Protein AF-A0A936EH38-F1 (afdb_monomer_lite)

pLDDT: mean 86.25, std 12.25, range [45.5, 97.06]

Foldseek 3Di:
DDDDDDPDDDVVVVVCVCVVCVPPDDDDPVNVVCVVLVVVVVVLVVCCVVVVDPDQVVQFVCCVPPVVPPVVCVGSVSVVVVVD

Structure (mmCIF, N/CA/C/O backbone):
data_AF-A0A936EH38-F1
#
_entry.id   AF-A0A936EH38-F1
#
loop_
_atom_site.group_PDB
_atom_site.id
_atom_site.type_symbol
_atom_site.label_atom_id
_atom_site.label_alt_id
_atom_site.label_comp_id
_atom_site.label_asym_id
_atom_site.label_entity_id
_atom_site.label_seq_id
_atom_site.pdbx_PDB_ins_code
_atom_site.Cartn_x
_atom_site.Cartn_y
_atom_site.Cartn_z
_atom_site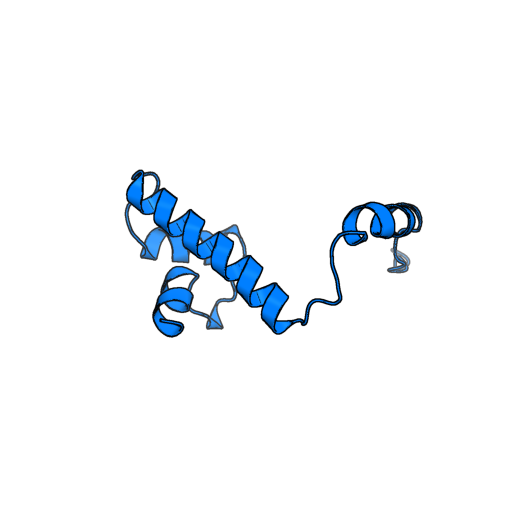.occupancy
_atom_site.B_iso_or_equiv
_atom_site.auth_seq_id
_atom_site.auth_comp_id
_atom_site.auth_asym_id
_atom_site.auth_atom_id
_atom_site.pdbx_PDB_model_num
ATOM 1 N N . MET A 1 1 ? 10.338 -36.144 -16.738 1.00 45.50 1 MET A N 1
ATOM 2 C CA . MET A 1 1 ? 11.221 -35.025 -16.356 1.00 45.50 1 MET A CA 1
ATOM 3 C C . MET A 1 1 ? 10.644 -33.782 -17.003 1.00 45.50 1 MET A C 1
ATOM 5 O O . MET A 1 1 ? 10.448 -33.812 -18.209 1.00 45.50 1 MET A O 1
ATOM 9 N N . TYR A 1 2 ? 10.244 -32.777 -16.223 1.00 46.88 2 TYR A N 1
ATOM 10 C CA . TYR A 1 2 ? 9.747 -31.520 -16.786 1.00 46.88 2 TYR A CA 1
ATOM 11 C C . TYR A 1 2 ? 10.946 -30.710 -17.273 1.00 46.88 2 TYR A C 1
ATOM 13 O O . TYR A 1 2 ? 11.777 -30.305 -16.464 1.00 46.88 2 TYR A O 1
ATOM 21 N N . ASP A 1 3 ? 11.043 -30.547 -18.588 1.00 62.00 3 ASP A N 1
ATOM 22 C CA . ASP A 1 3 ? 12.059 -29.725 -19.234 1.00 62.00 3 ASP A CA 1
ATOM 23 C C . ASP A 1 3 ? 11.738 -28.246 -18.969 1.00 62.00 3 ASP A C 1
ATOM 25 O O . ASP A 1 3 ? 10.586 -27.814 -19.098 1.00 62.00 3 ASP A O 1
ATOM 29 N N . GLY A 1 4 ? 12.727 -27.501 -18.478 1.00 60.34 4 GLY A N 1
ATOM 30 C CA . GLY A 1 4 ? 12.549 -26.156 -17.938 1.00 60.34 4 GLY A CA 1
ATOM 31 C C . GLY A 1 4 ? 11.984 -25.199 -18.985 1.00 60.34 4 GLY A C 1
ATOM 32 O O . GLY A 1 4 ? 12.587 -24.988 -20.036 1.00 60.34 4 GLY A O 1
ATOM 33 N N . ARG A 1 5 ? 10.825 -24.592 -18.700 1.00 67.38 5 ARG A N 1
ATOM 34 C CA . ARG A 1 5 ? 10.270 -23.522 -19.541 1.00 67.38 5 ARG A CA 1
ATOM 35 C C . ARG A 1 5 ? 11.286 -22.385 -19.632 1.00 67.38 5 ARG A C 1
ATOM 37 O O . ARG A 1 5 ? 11.674 -21.832 -18.609 1.00 67.38 5 ARG A O 1
ATOM 44 N N . GLN A 1 6 ? 11.672 -22.012 -20.850 1.00 64.75 6 GLN A N 1
ATOM 45 C CA . GLN A 1 6 ? 12.407 -20.772 -21.067 1.00 64.75 6 GLN A CA 1
ATOM 46 C C . GLN A 1 6 ? 11.509 -19.585 -20.692 1.00 64.75 6 GLN A C 1
ATOM 48 O O . GLN A 1 6 ? 10.430 -19.410 -21.259 1.00 64.75 6 GLN A O 1
ATOM 53 N N . GLU A 1 7 ? 11.951 -18.776 -19.729 1.00 70.19 7 GLU A N 1
ATOM 54 C CA . GLU A 1 7 ? 11.289 -17.536 -19.308 1.00 70.19 7 GLU A CA 1
ATOM 55 C C . GLU A 1 7 ? 11.545 -16.413 -20.329 1.00 70.19 7 GLU A C 1
ATOM 57 O O . GLU A 1 7 ? 12.207 -15.416 -20.054 1.00 70.19 7 GLU A O 1
ATOM 62 N N . THR A 1 8 ? 11.060 -16.581 -21.559 1.00 78.25 8 THR A N 1
ATOM 63 C CA . THR A 1 8 ? 11.093 -15.516 -22.570 1.00 78.25 8 THR A CA 1
ATOM 64 C C . THR A 1 8 ? 9.841 -14.650 -22.472 1.00 78.25 8 THR A C 1
ATOM 66 O O . THR A 1 8 ? 8.734 -15.170 -22.314 1.00 78.25 8 THR A O 1
ATOM 69 N N . LEU A 1 9 ? 9.992 -13.331 -22.620 1.00 81.25 9 LEU A N 1
ATOM 70 C CA . LEU A 1 9 ? 8.861 -12.403 -22.699 1.00 81.25 9 LEU A CA 1
ATOM 71 C C . LEU A 1 9 ? 7.926 -12.788 -23.851 1.00 81.25 9 LEU A C 1
ATOM 73 O O . LEU A 1 9 ? 8.373 -13.049 -24.967 1.00 81.25 9 LEU A O 1
ATOM 77 N N . ASN A 1 10 ? 6.618 -12.779 -23.592 1.00 87.12 10 ASN A N 1
ATOM 78 C CA . ASN A 1 10 ? 5.634 -13.057 -24.629 1.00 87.12 10 ASN A CA 1
ATOM 79 C C . ASN A 1 10 ? 5.640 -11.911 -25.667 1.00 87.12 10 ASN A C 1
ATOM 81 O O . ASN A 1 10 ? 5.314 -10.775 -25.306 1.00 87.12 10 ASN A O 1
ATOM 85 N N . PRO A 1 11 ? 5.951 -12.179 -26.949 1.00 86.75 11 PRO A N 1
ATOM 86 C CA . PRO A 1 11 ? 6.039 -11.140 -27.974 1.00 86.75 11 PRO A CA 1
ATOM 87 C C . PRO A 1 11 ? 4.711 -10.400 -28.193 1.00 86.75 11 PRO A C 1
ATOM 89 O O . PRO A 1 11 ? 4.721 -9.209 -28.498 1.00 86.75 11 PRO A O 1
ATOM 92 N N . ALA A 1 12 ? 3.568 -11.057 -27.965 1.00 87.12 12 ALA A N 1
ATOM 93 C CA . ALA A 1 12 ? 2.260 -10.409 -28.035 1.00 87.12 12 ALA A CA 1
ATOM 94 C C . ALA A 1 12 ? 2.077 -9.352 -26.932 1.00 87.12 12 ALA A C 1
ATOM 96 O O . ALA A 1 12 ? 1.461 -8.320 -27.174 1.00 87.12 12 ALA A O 1
ATOM 97 N N . VAL A 1 13 ? 2.648 -9.566 -25.740 1.00 84.19 13 VAL A N 1
ATOM 98 C CA . VAL A 1 13 ? 2.623 -8.573 -24.649 1.00 84.19 13 VAL A CA 1
ATOM 99 C C . VAL A 1 13 ? 3.537 -7.398 -24.983 1.00 84.19 13 VAL A C 1
ATOM 101 O O . VAL A 1 13 ? 3.146 -6.249 -24.797 1.00 84.19 13 VAL A O 1
ATOM 104 N N . VAL A 1 14 ? 4.724 -7.668 -25.536 1.00 85.56 14 VAL A N 1
ATOM 105 C CA . VAL A 1 14 ? 5.676 -6.625 -25.957 1.00 85.56 14 VAL A CA 1
ATOM 106 C C . VAL A 1 14 ? 5.051 -5.695 -27.002 1.00 85.56 14 VAL A C 1
ATOM 108 O O . VAL A 1 14 ? 5.199 -4.479 -26.897 1.00 85.56 14 VAL A O 1
ATOM 111 N N . ALA A 1 15 ? 4.284 -6.238 -27.951 1.00 85.75 15 ALA A N 1
ATOM 112 C CA . ALA A 1 15 ? 3.584 -5.451 -28.968 1.00 85.75 15 ALA A CA 1
ATOM 113 C C . ALA A 1 15 ? 2.530 -4.477 -28.394 1.00 85.75 15 ALA A C 1
ATOM 115 O O . ALA A 1 15 ? 2.209 -3.482 -29.041 1.00 85.75 15 ALA A O 1
ATOM 116 N N . LEU A 1 16 ? 2.011 -4.722 -27.182 1.00 83.56 16 LEU A N 1
ATOM 117 C CA . LEU A 1 16 ? 1.036 -3.848 -26.512 1.00 83.56 16 LEU A CA 1
ATOM 118 C C . LEU A 1 16 ? 1.687 -2.709 -25.713 1.00 83.56 16 LEU A C 1
ATOM 120 O O . LEU A 1 16 ? 1.035 -1.697 -25.450 1.00 83.56 16 LEU A O 1
ATOM 124 N N . VAL A 1 17 ? 2.962 -2.843 -25.331 1.00 80.81 17 VAL A N 1
ATOM 125 C CA . VAL A 1 17 ? 3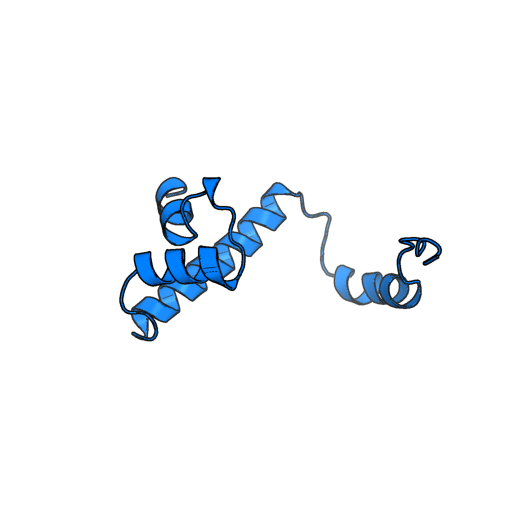.663 -1.863 -24.481 1.00 80.81 17 VAL A CA 1
ATOM 126 C C . VAL A 1 17 ? 3.621 -0.439 -25.053 1.00 80.81 17 VAL A C 1
ATOM 128 O O . VAL A 1 17 ? 3.308 0.469 -24.279 1.00 80.81 17 VAL A O 1
ATOM 131 N N . PRO A 1 18 ? 3.843 -0.193 -26.363 1.00 75.69 18 PRO A N 1
ATOM 132 C CA . PRO A 1 18 ? 3.804 1.160 -26.922 1.00 75.69 18 PRO A CA 1
ATOM 133 C C . PRO A 1 18 ? 2.451 1.862 -26.746 1.00 75.69 18 PRO A C 1
ATOM 135 O O . PRO A 1 18 ? 2.418 3.066 -26.509 1.00 75.69 18 PRO A O 1
ATOM 138 N N . LEU A 1 19 ? 1.337 1.120 -26.788 1.00 65.75 19 LEU A N 1
ATOM 139 C CA . LEU A 1 19 ? -0.008 1.676 -26.588 1.00 65.75 19 LEU A CA 1
ATOM 140 C C . LEU A 1 19 ? -0.229 2.134 -25.138 1.00 65.75 19 LEU A C 1
ATOM 142 O O . LEU A 1 19 ? -0.919 3.123 -24.900 1.00 65.75 19 LEU A O 1
ATOM 146 N N . ALA A 1 20 ? 0.385 1.443 -24.173 1.00 66.44 20 ALA A N 1
ATOM 147 C CA . ALA A 1 20 ? 0.308 1.776 -22.752 1.00 66.44 20 ALA A CA 1
ATOM 148 C C . ALA A 1 20 ? 1.336 2.845 -22.323 1.00 66.44 20 ALA A C 1
ATOM 150 O O . ALA A 1 20 ? 1.061 3.639 -21.424 1.00 66.44 20 ALA A O 1
ATOM 151 N N . HIS A 1 21 ? 2.512 2.882 -22.960 1.00 65.62 21 HIS A N 1
ATOM 152 C CA . HIS A 1 21 ? 3.610 3.800 -22.629 1.00 65.62 21 HIS A CA 1
ATOM 153 C C . HIS A 1 21 ? 3.585 5.133 -23.383 1.00 65.62 21 HIS A C 1
ATOM 155 O O . HIS A 1 21 ? 4.288 6.049 -22.971 1.00 65.62 21 HIS A O 1
ATOM 161 N N . ALA A 1 22 ? 2.766 5.299 -24.429 1.00 60.94 22 ALA A N 1
ATOM 162 C CA . ALA A 1 22 ? 2.742 6.515 -25.256 1.00 60.94 22 ALA A CA 1
ATOM 163 C C . ALA A 1 22 ? 2.522 7.834 -24.479 1.00 60.94 22 ALA A C 1
ATOM 165 O O . ALA A 1 22 ? 2.803 8.910 -25.000 1.00 60.94 22 ALA A O 1
ATOM 166 N N . ARG A 1 23 ? 2.013 7.771 -23.241 1.00 62.56 23 ARG A N 1
ATOM 167 C CA . ARG A 1 23 ? 1.738 8.940 -22.385 1.00 62.56 23 ARG A CA 1
ATOM 168 C C . ARG A 1 23 ? 2.685 9.073 -21.187 1.00 62.56 23 ARG A C 1
ATOM 170 O O . ARG A 1 23 ? 2.516 9.994 -20.390 1.00 62.56 23 ARG A O 1
ATOM 177 N N . SER A 1 24 ? 3.657 8.176 -21.050 1.00 64.31 24 SER A N 1
ATOM 178 C CA . SER A 1 24 ? 4.534 8.076 -19.885 1.00 64.31 24 SER A CA 1
ATOM 179 C C . SER A 1 24 ? 5.975 8.333 -20.318 1.00 64.31 24 SER A C 1
ATOM 181 O O . SER A 1 24 ? 6.555 7.523 -21.033 1.00 64.31 24 SER A O 1
ATOM 183 N N . GLY A 1 25 ? 6.560 9.457 -19.892 1.00 72.88 25 GLY A N 1
ATOM 184 C CA . GLY A 1 25 ? 8.018 9.632 -19.951 1.00 72.88 25 GLY A CA 1
ATOM 185 C C . GLY A 1 25 ? 8.733 8.610 -19.059 1.00 72.88 25 GLY A C 1
ATOM 186 O O . GLY A 1 25 ? 8.077 7.853 -18.343 1.00 72.88 25 GLY A O 1
ATOM 187 N N . GLU A 1 26 ? 10.067 8.587 -19.067 1.00 80.81 26 GLU A N 1
ATOM 188 C CA . GLU A 1 26 ? 10.822 7.714 -18.159 1.00 80.81 26 GLU A CA 1
ATOM 189 C C . GLU A 1 26 ? 10.450 8.000 -16.694 1.00 80.81 26 GLU A C 1
ATOM 191 O O . GLU A 1 26 ? 10.541 9.132 -16.216 1.00 80.81 26 GLU A O 1
ATOM 196 N N . ILE A 1 27 ? 10.005 6.965 -15.976 1.00 86.31 27 ILE A N 1
ATOM 197 C CA . ILE A 1 27 ? 9.658 7.051 -14.555 1.00 86.31 27 ILE A CA 1
ATOM 198 C C . ILE A 1 27 ? 10.7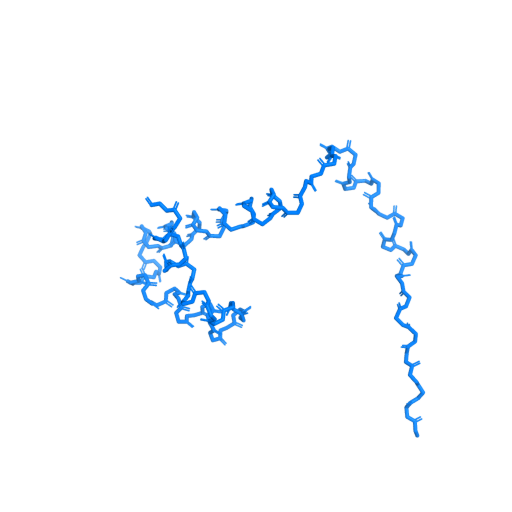25 6.300 -13.767 1.00 86.31 27 ILE A C 1
ATOM 200 O O . ILE A 1 27 ? 10.908 5.096 -13.941 1.00 86.31 27 ILE A O 1
ATOM 204 N N . GLY A 1 28 ? 11.407 7.006 -12.866 1.00 92.06 28 GLY A N 1
ATOM 205 C CA . GLY A 1 28 ? 12.409 6.399 -11.996 1.00 92.06 28 GLY A CA 1
ATOM 206 C C . GLY A 1 28 ? 11.800 5.356 -11.041 1.00 92.06 28 GLY A C 1
ATOM 207 O O . GLY A 1 28 ? 10.662 5.532 -10.591 1.00 92.06 28 GLY A O 1
ATOM 208 N N . PRO A 1 29 ? 12.550 4.309 -10.645 1.00 93.56 29 PRO A N 1
ATOM 209 C CA . PRO A 1 29 ? 12.046 3.249 -9.765 1.00 93.56 29 PRO A CA 1
ATOM 210 C C . PRO A 1 29 ? 11.448 3.761 -8.447 1.00 93.56 29 PRO A C 1
ATOM 212 O O . PRO A 1 29 ? 10.399 3.286 -8.016 1.00 93.56 29 PRO A O 1
ATOM 215 N N . ALA A 1 30 ? 12.069 4.769 -7.827 1.00 93.00 30 ALA A N 1
ATOM 216 C CA . ALA A 1 30 ? 11.554 5.384 -6.604 1.00 93.00 30 ALA A CA 1
ATOM 217 C C . ALA A 1 30 ? 10.178 6.035 -6.821 1.00 93.00 30 ALA A C 1
ATOM 219 O O . ALA A 1 30 ? 9.262 5.828 -6.032 1.00 93.00 30 ALA A O 1
ATOM 220 N N . THR A 1 31 ? 9.998 6.744 -7.937 1.00 92.81 31 THR A N 1
ATOM 221 C CA . THR A 1 31 ? 8.721 7.371 -8.293 1.00 92.81 31 THR A CA 1
ATOM 222 C C . THR A 1 31 ? 7.634 6.335 -8.573 1.00 92.81 31 THR A C 1
ATOM 224 O O . THR A 1 31 ? 6.479 6.563 -8.221 1.00 92.81 31 THR A O 1
ATOM 227 N N . ILE A 1 32 ? 7.981 5.189 -9.172 1.00 92.88 32 ILE A N 1
ATOM 228 C CA . ILE A 1 32 ? 7.039 4.072 -9.354 1.00 92.88 32 ILE A CA 1
ATOM 229 C C . ILE A 1 32 ? 6.551 3.584 -7.989 1.00 92.88 32 ILE A C 1
ATOM 231 O O . ILE A 1 32 ? 5.344 3.511 -7.761 1.00 92.88 32 ILE A O 1
ATOM 235 N N . VAL A 1 33 ? 7.480 3.309 -7.067 1.00 93.25 33 VAL A N 1
ATOM 236 C CA . VAL A 1 33 ? 7.144 2.870 -5.706 1.00 93.25 33 VAL A CA 1
ATOM 237 C C . VAL A 1 33 ? 6.272 3.906 -5.006 1.00 93.25 33 VAL A C 1
ATOM 239 O O . VAL A 1 33 ? 5.240 3.549 -4.451 1.00 93.25 33 VAL A O 1
ATOM 242 N N . ASP A 1 34 ? 6.627 5.186 -5.065 1.00 93.19 34 ASP A N 1
ATOM 243 C CA . ASP A 1 34 ? 5.876 6.237 -4.378 1.00 93.19 34 ASP A CA 1
ATOM 244 C C . ASP A 1 34 ? 4.457 6.400 -4.915 1.00 93.19 34 ASP A C 1
ATOM 246 O O . ASP A 1 34 ? 3.521 6.527 -4.127 1.00 93.19 34 ASP A O 1
ATOM 250 N N . ARG A 1 35 ? 4.267 6.322 -6.237 1.00 93.44 35 ARG A N 1
ATOM 251 C CA . ARG A 1 35 ? 2.931 6.380 -6.846 1.00 93.44 35 ARG A CA 1
ATOM 252 C C . ARG A 1 35 ? 2.065 5.200 -6.422 1.00 93.44 35 ARG A C 1
ATOM 254 O O . ARG A 1 35 ? 0.922 5.403 -6.021 1.00 93.44 35 ARG A O 1
ATOM 261 N N . LEU A 1 36 ? 2.608 3.985 -6.494 1.00 94.31 36 LEU A N 1
ATOM 262 C CA . LEU A 1 36 ? 1.869 2.774 -6.135 1.00 94.31 36 LEU A CA 1
ATOM 263 C C . LEU A 1 36 ? 1.531 2.756 -4.642 1.00 94.31 36 LEU A C 1
ATOM 265 O O . LEU A 1 36 ? 0.374 2.564 -4.274 1.00 94.31 36 LEU A O 1
ATOM 269 N N . MET A 1 37 ? 2.512 3.044 -3.785 1.00 94.56 37 MET A N 1
ATOM 270 C CA . MET A 1 37 ? 2.302 3.109 -2.340 1.00 94.56 37 MET A CA 1
ATOM 271 C C . MET A 1 37 ? 1.318 4.217 -1.959 1.00 94.56 37 MET A C 1
ATOM 273 O O . MET A 1 37 ? 0.460 3.997 -1.111 1.00 94.56 37 MET A O 1
ATOM 277 N N . GLY A 1 38 ? 1.403 5.389 -2.595 1.00 95.06 38 GLY A N 1
ATOM 278 C CA . GLY A 1 38 ? 0.500 6.509 -2.335 1.00 95.06 38 GLY A CA 1
ATOM 279 C C . GLY A 1 38 ? -0.961 6.169 -2.625 1.00 95.06 38 GLY A C 1
ATOM 280 O O . GLY A 1 38 ? -1.822 6.435 -1.790 1.00 95.06 38 GLY A O 1
ATOM 281 N N . VAL A 1 39 ? -1.237 5.523 -3.763 1.00 96.56 39 VAL A N 1
ATOM 282 C CA . VAL A 1 39 ? -2.599 5.084 -4.114 1.00 96.56 39 VAL A CA 1
ATOM 283 C C . VAL A 1 39 ? -3.108 4.030 -3.131 1.00 96.56 39 VAL A C 1
ATOM 285 O O . VAL A 1 39 ? -4.232 4.150 -2.651 1.00 96.56 39 VAL A O 1
ATOM 288 N N . MET A 1 40 ? -2.280 3.045 -2.770 1.00 95.31 40 MET A N 1
ATOM 289 C CA . MET A 1 40 ? -2.666 2.018 -1.793 1.00 95.31 40 MET A CA 1
ATOM 290 C C . MET A 1 40 ? -3.002 2.618 -0.422 1.00 95.31 40 MET A C 1
ATOM 292 O O . MET A 1 40 ? -3.997 2.239 0.189 1.00 95.31 40 MET A O 1
ATOM 296 N N . ILE A 1 41 ? -2.195 3.568 0.062 1.00 95.38 41 ILE A N 1
ATOM 297 C CA . ILE A 1 41 ? -2.431 4.248 1.344 1.00 95.38 41 ILE A CA 1
ATOM 298 C C . ILE A 1 41 ? -3.708 5.093 1.282 1.00 95.38 41 ILE A C 1
ATOM 300 O O . ILE A 1 41 ? -4.492 5.084 2.229 1.00 95.38 41 ILE A O 1
ATOM 304 N N . ALA A 1 42 ? -3.925 5.823 0.185 1.00 96.19 42 ALA A N 1
ATOM 305 C CA . ALA A 1 42 ? -5.124 6.637 0.010 1.00 96.19 42 ALA A CA 1
ATOM 306 C C . ALA A 1 42 ? -6.396 5.779 0.034 1.00 96.19 42 ALA A C 1
ATOM 308 O O . ALA A 1 42 ? -7.365 6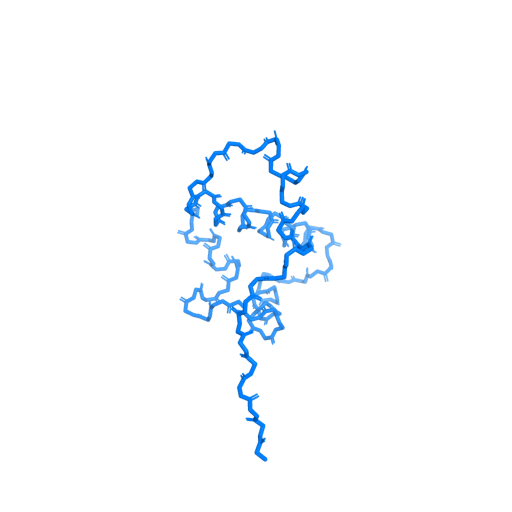.149 0.691 1.00 96.19 42 ALA A O 1
ATOM 309 N N . GLU A 1 43 ? -6.372 4.617 -0.617 1.00 96.25 43 GLU A N 1
ATOM 310 C CA . GLU A 1 43 ? -7.503 3.691 -0.611 1.00 96.25 43 GLU A CA 1
ATOM 311 C C . GLU A 1 43 ? -7.727 3.065 0.768 1.00 96.25 43 GLU A C 1
ATOM 313 O O . GLU A 1 43 ? -8.847 3.061 1.265 1.00 96.25 43 GLU A O 1
ATOM 318 N N . ALA A 1 44 ? -6.662 2.636 1.454 1.00 95.06 44 ALA A N 1
ATOM 319 C CA . ALA A 1 44 ? -6.773 2.127 2.821 1.00 95.06 44 ALA A CA 1
ATOM 320 C C . ALA A 1 44 ? -7.401 3.156 3.779 1.00 95.06 44 ALA A C 1
ATOM 322 O O . ALA A 1 44 ? -8.213 2.795 4.631 1.00 95.06 44 ALA A O 1
ATOM 323 N N . ARG A 1 45 ? -7.069 4.445 3.621 1.00 94.62 45 ARG A N 1
ATOM 324 C CA . ARG A 1 45 ? -7.708 5.534 4.377 1.00 94.62 45 ARG A CA 1
ATOM 325 C C . ARG A 1 45 ? -9.191 5.667 4.049 1.00 94.62 45 ARG A C 1
ATOM 327 O O . ARG A 1 45 ? -9.985 5.776 4.975 1.00 94.62 45 ARG A O 1
ATOM 334 N N . ARG A 1 46 ? -9.568 5.602 2.770 1.00 96.88 46 ARG A N 1
ATOM 335 C CA . ARG A 1 46 ? -10.979 5.630 2.352 1.00 96.88 46 ARG A CA 1
ATOM 336 C C . ARG A 1 46 ? -11.764 4.460 2.936 1.00 96.88 46 ARG A C 1
ATOM 338 O O . ARG A 1 46 ? -12.823 4.678 3.505 1.00 96.88 46 ARG A O 1
ATOM 345 N N . CYS A 1 47 ? -11.213 3.246 2.914 1.00 95.69 47 CYS A N 1
ATOM 346 C CA . CYS A 1 47 ? -11.858 2.083 3.529 1.00 95.69 47 CYS A CA 1
ATOM 347 C C . CYS A 1 47 ? -12.083 2.247 5.044 1.00 95.69 47 CYS A C 1
ATOM 349 O O . CYS A 1 47 ? -13.054 1.711 5.578 1.00 95.69 47 CYS A O 1
ATOM 351 N N . LEU A 1 48 ? -11.195 2.966 5.740 1.00 95.12 48 LEU A N 1
ATOM 352 C CA . LEU A 1 48 ? -11.373 3.310 7.155 1.00 95.12 48 LEU A CA 1
ATOM 353 C C . LEU A 1 48 ? -12.450 4.389 7.340 1.00 95.12 48 LEU A C 1
ATOM 355 O O . LEU A 1 48 ? -13.285 4.266 8.231 1.00 95.12 48 LEU A O 1
ATOM 359 N N . GLU A 1 49 ? -12.454 5.423 6.496 1.00 95.94 49 GLU A N 1
ATOM 360 C CA . GLU A 1 49 ? -13.446 6.510 6.518 1.00 95.94 49 GLU A CA 1
ATOM 361 C C . GLU A 1 49 ? -14.867 6.005 6.214 1.00 95.94 49 GLU A C 1
ATOM 363 O O . GLU A 1 49 ? -15.828 6.425 6.856 1.00 95.94 49 GLU A O 1
ATOM 368 N N . GLU A 1 50 ? -15.001 5.058 5.286 1.00 97.06 50 GLU A N 1
ATOM 369 C CA . GLU A 1 50 ? -16.266 4.410 4.920 1.00 97.06 50 GLU A CA 1
ATOM 370 C C . GLU A 1 50 ? -16.702 3.325 5.922 1.00 97.06 50 GLU A C 1
ATOM 372 O O . GLU A 1 50 ? -17.810 2.797 5.826 1.00 97.06 50 GLU A O 1
ATOM 377 N N . GLY A 1 51 ? -15.847 2.968 6.888 1.00 94.81 51 GLY A N 1
ATOM 378 C CA . GLY A 1 51 ? -16.126 1.927 7.881 1.00 94.81 51 GLY A CA 1
ATOM 379 C C . GLY A 1 51 ? -16.113 0.496 7.328 1.00 94.81 51 GLY A C 1
ATOM 380 O O . GLY A 1 51 ? -16.556 -0.426 8.015 1.00 94.81 51 GLY A O 1
ATOM 381 N N . VAL A 1 52 ? -15.587 0.288 6.115 1.00 95.44 52 VAL A N 1
ATOM 382 C CA . VAL A 1 52 ? -15.339 -1.045 5.532 1.00 95.44 52 VAL A CA 1
ATOM 383 C C . VAL A 1 52 ? -14.337 -1.816 6.391 1.00 95.44 52 VAL A C 1
ATOM 385 O O . VAL A 1 52 ? -14.462 -3.026 6.581 1.00 95.44 52 VAL A O 1
ATOM 388 N N . ILE A 1 53 ? -13.355 -1.100 6.942 1.00 94.19 53 ILE A N 1
ATOM 389 C CA . ILE A 1 53 ? -12.337 -1.635 7.844 1.00 94.19 53 ILE A CA 1
ATOM 390 C C . ILE A 1 53 ? -12.424 -0.879 9.169 1.00 94.19 53 ILE A C 1
ATOM 392 O O . ILE A 1 53 ? -12.630 0.332 9.195 1.00 94.19 53 ILE A O 1
ATOM 396 N N . LYS A 1 54 ? -12.292 -1.600 10.286 1.00 92.31 54 LYS A N 1
ATOM 397 C CA . LYS A 1 54 ? -12.525 -1.050 11.630 1.00 92.31 54 LYS A CA 1
ATOM 398 C C . LYS A 1 54 ? -11.285 -0.412 12.245 1.00 92.31 54 LYS A C 1
ATOM 400 O O . LYS A 1 54 ? -11.416 0.495 13.061 1.00 92.31 54 LYS A O 1
ATOM 405 N N . SER A 1 55 ? -10.095 -0.891 11.887 1.00 95.19 55 SER A N 1
ATOM 406 C CA . SER A 1 55 ? -8.839 -0.375 12.424 1.00 95.19 55 SER A CA 1
ATOM 407 C C . SER A 1 55 ? -7.698 -0.407 11.396 1.00 95.19 55 SER A C 1
ATOM 409 O O . SER A 1 55 ? -7.692 -1.254 10.501 1.00 95.19 55 SER A O 1
ATOM 411 N N . PRO A 1 56 ? -6.693 0.481 11.516 1.00 93.81 56 PRO A N 1
ATOM 412 C CA . PRO A 1 56 ? -5.492 0.430 10.680 1.00 93.81 56 PRO A CA 1
ATOM 413 C C . PRO A 1 56 ? -4.694 -0.877 10.816 1.00 93.81 56 PRO A C 1
ATOM 415 O O . PRO A 1 56 ? -4.065 -1.308 9.853 1.00 93.81 56 PRO A O 1
ATOM 418 N N . ASP A 1 57 ? -4.729 -1.522 11.986 1.00 94.94 57 ASP A N 1
ATOM 419 C CA . ASP A 1 57 ? -4.048 -2.803 12.203 1.00 94.94 57 ASP A CA 1
ATOM 420 C C . ASP A 1 57 ? -4.701 -3.945 11.410 1.00 94.94 57 ASP A C 1
ATOM 422 O O . ASP A 1 57 ? -3.991 -4.830 10.930 1.00 94.94 57 ASP A O 1
ATOM 426 N N . ASP A 1 58 ? -6.022 -3.897 11.192 1.00 94.94 58 ASP A N 1
ATOM 427 C CA . ASP A 1 58 ? -6.720 -4.865 10.335 1.00 94.94 58 ASP A CA 1
ATOM 428 C C . ASP A 1 58 ? -6.254 -4.755 8.875 1.00 94.94 58 ASP A C 1
ATOM 430 O O . ASP A 1 58 ? -6.071 -5.772 8.206 1.00 94.94 58 ASP A O 1
ATOM 434 N N . VAL A 1 59 ? -6.006 -3.529 8.389 1.00 94.44 59 VAL A N 1
ATOM 435 C CA . VAL A 1 59 ? -5.435 -3.287 7.049 1.00 94.44 59 VAL A CA 1
ATOM 436 C C . VAL A 1 59 ? -4.055 -3.927 6.944 1.00 94.44 59 VAL A C 1
ATOM 438 O O . VAL A 1 59 ? -3.763 -4.642 5.984 1.00 94.44 59 VAL A O 1
ATOM 441 N N . ASP A 1 60 ? -3.201 -3.675 7.936 1.00 94.62 60 ASP A N 1
ATOM 442 C CA . ASP A 1 60 ? -1.845 -4.210 7.959 1.00 94.62 60 ASP A CA 1
ATOM 443 C C . ASP A 1 60 ? -1.871 -5.737 7.977 1.00 94.62 60 ASP A C 1
ATOM 445 O O . ASP A 1 60 ? -1.238 -6.375 7.135 1.00 94.62 60 ASP A O 1
ATOM 449 N N . PHE A 1 61 ? -2.664 -6.332 8.866 1.00 93.94 61 PHE A N 1
ATOM 450 C CA . PHE A 1 61 ? -2.810 -7.779 8.945 1.00 93.94 61 PHE A CA 1
ATOM 451 C C . PHE A 1 61 ? -3.326 -8.386 7.634 1.00 93.94 61 PHE A C 1
ATOM 453 O O . PHE A 1 61 ? -2.754 -9.368 7.151 1.00 93.94 61 PHE A O 1
ATOM 460 N N . ALA A 1 62 ? -4.357 -7.797 7.021 1.00 92.81 62 ALA A N 1
ATOM 461 C CA . ALA A 1 62 ? -4.920 -8.273 5.759 1.00 92.81 62 ALA A CA 1
ATOM 462 C C . ALA A 1 62 ? -3.904 -8.213 4.609 1.00 92.81 62 ALA A C 1
ATOM 464 O O . ALA A 1 62 ? -3.835 -9.122 3.784 1.00 92.81 62 ALA A O 1
ATOM 465 N N . LEU A 1 63 ? -3.067 -7.175 4.559 1.00 94.19 63 LEU A N 1
ATOM 466 C CA . LEU A 1 63 ? -2.060 -7.033 3.509 1.00 94.19 63 LEU A CA 1
ATOM 467 C C . LEU A 1 63 ? -0.848 -7.938 3.722 1.00 94.19 63 LEU A C 1
ATOM 469 O O . LEU A 1 63 ? -0.324 -8.479 2.749 1.00 94.19 63 LEU A O 1
ATOM 473 N N . LEU A 1 64 ? -0.418 -8.141 4.967 1.00 93.69 64 LEU A N 1
ATOM 474 C CA . LEU A 1 64 ? 0.635 -9.101 5.300 1.00 93.69 64 LEU A CA 1
ATOM 475 C C . LEU A 1 64 ? 0.211 -10.543 4.995 1.00 93.69 64 LEU A C 1
ATOM 477 O O . LEU A 1 64 ? 0.991 -11.298 4.420 1.00 93.69 64 LEU A O 1
ATOM 481 N N . SER A 1 65 ? -1.010 -10.921 5.380 1.00 92.56 65 SER A N 1
ATOM 482 C CA . SER A 1 65 ? -1.501 -12.300 5.251 1.00 92.56 65 SER A CA 1
ATOM 483 C C . SER A 1 65 ? -2.107 -12.620 3.884 1.00 92.56 65 SER A C 1
ATOM 485 O O . SER A 1 65 ? -2.001 -13.755 3.429 1.00 92.56 65 SER A O 1
ATOM 487 N N . GLY A 1 66 ? -2.731 -11.644 3.221 1.00 91.31 66 GLY A N 1
ATOM 488 C CA . GLY A 1 66 ? -3.429 -11.839 1.951 1.00 91.31 66 GLY A CA 1
ATOM 489 C C . GLY A 1 66 ? -2.588 -11.447 0.742 1.00 91.31 66 GLY A C 1
ATOM 490 O O . GLY A 1 66 ? -2.229 -12.289 -0.075 1.00 91.31 66 GLY A O 1
ATOM 491 N N . ALA A 1 67 ? -2.269 -10.156 0.617 1.00 88.88 67 ALA A N 1
ATOM 492 C CA . ALA A 1 67 ? -1.611 -9.604 -0.573 1.00 88.88 67 ALA A CA 1
ATOM 493 C C . ALA A 1 67 ? -0.080 -9.794 -0.599 1.00 88.88 67 ALA A C 1
ATOM 495 O O . ALA A 1 67 ? 0.564 -9.441 -1.585 1.00 88.88 67 ALA A O 1
ATOM 496 N N . GLY A 1 68 ? 0.513 -10.327 0.475 1.00 90.6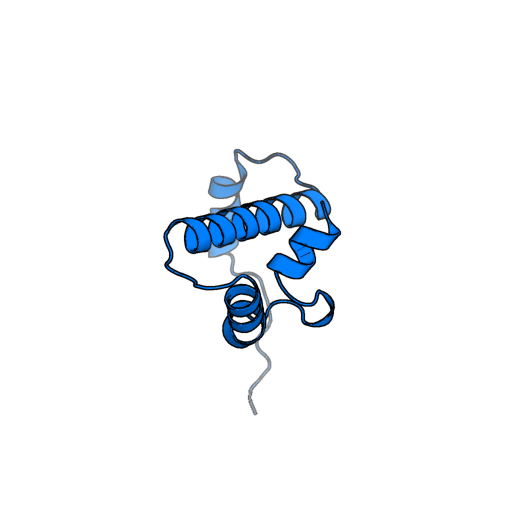2 68 GLY A N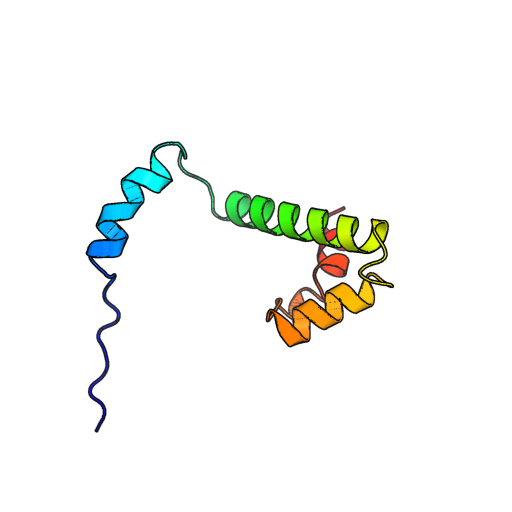 1
ATOM 497 C CA . GLY A 1 68 ? 1.954 -10.573 0.568 1.00 90.62 68 GLY A CA 1
ATOM 498 C C . GLY A 1 68 ? 2.785 -9.304 0.770 1.00 90.62 68 GLY A C 1
ATOM 499 O O . GLY A 1 68 ? 3.890 -9.188 0.238 1.00 90.62 68 GLY A O 1
ATOM 500 N N . PHE A 1 69 ? 2.266 -8.327 1.520 1.00 93.50 69 PHE A N 1
ATOM 501 C CA . PHE A 1 69 ? 2.996 -7.093 1.795 1.00 93.50 69 PHE A CA 1
ATOM 502 C C . PHE A 1 69 ? 4.318 -7.376 2.536 1.00 93.50 69 PHE A C 1
ATOM 504 O O . PHE A 1 69 ? 4.347 -8.223 3.433 1.00 93.50 69 PHE A O 1
ATOM 511 N N . PRO A 1 70 ? 5.425 -6.671 2.217 1.00 91.38 70 PRO A N 1
ATOM 512 C CA . PRO A 1 70 ? 6.733 -6.978 2.790 1.00 91.38 70 PRO A CA 1
ATOM 513 C C . PRO A 1 70 ? 6.749 -6.901 4.324 1.00 91.38 70 PRO A C 1
ATOM 515 O O . PRO A 1 70 ? 6.648 -5.817 4.899 1.00 91.38 70 PRO A O 1
ATOM 518 N N . ALA A 1 71 ? 6.952 -8.040 4.993 1.00 89.31 71 ALA A N 1
ATOM 519 C CA . ALA A 1 71 ? 6.841 -8.142 6.451 1.00 89.31 71 ALA A CA 1
ATOM 520 C C . ALA A 1 71 ? 7.811 -7.222 7.215 1.00 89.31 71 ALA A C 1
ATOM 522 O O . ALA A 1 71 ? 7.438 -6.607 8.211 1.00 89.31 71 ALA A O 1
ATOM 523 N N . PHE A 1 72 ? 9.032 -7.023 6.705 1.00 89.12 72 PHE A N 1
ATOM 524 C CA . PHE A 1 72 ? 10.015 -6.099 7.294 1.00 89.12 72 PHE A CA 1
ATOM 525 C C . PHE A 1 72 ? 9.587 -4.619 7.233 1.00 89.12 72 PHE A C 1
ATOM 527 O O . PHE A 1 72 ? 10.189 -3.756 7.876 1.00 89.12 72 PHE A O 1
ATOM 534 N N . ARG A 1 73 ? 8.539 -4.293 6.464 1.00 87.38 73 ARG A N 1
ATOM 535 C CA . ARG A 1 73 ? 7.928 -2.959 6.453 1.00 87.38 73 ARG A CA 1
ATOM 536 C C . ARG A 1 73 ? 6.833 -2.790 7.513 1.00 87.38 73 ARG A C 1
ATOM 538 O O . ARG A 1 73 ? 6.356 -1.671 7.681 1.00 87.38 73 ARG A O 1
ATOM 545 N N . GLY A 1 74 ? 6.500 -3.842 8.262 1.00 87.81 74 GLY A N 1
ATOM 546 C CA . GLY A 1 74 ? 5.560 -3.837 9.387 1.00 87.81 74 GLY A CA 1
ATOM 547 C C . GLY A 1 74 ? 4.080 -3.831 8.995 1.00 87.81 74 GLY A C 1
ATOM 548 O O . GLY A 1 74 ? 3.266 -4.314 9.773 1.00 87.81 74 GLY A O 1
ATOM 549 N N . GLY A 1 75 ? 3.745 -3.309 7.814 1.00 92.50 75 GLY A N 1
ATOM 550 C CA . GLY A 1 75 ? 2.382 -3.136 7.309 1.00 92.50 75 GLY A CA 1
ATOM 551 C C . GLY A 1 75 ? 2.283 -1.881 6.437 1.00 92.50 75 GLY A C 1
ATOM 552 O O . GLY A 1 75 ? 3.210 -1.069 6.428 1.00 92.50 75 GLY A O 1
ATOM 553 N N . LEU A 1 76 ? 1.201 -1.723 5.677 1.00 94.50 76 LEU A N 1
ATOM 554 C CA . LEU A 1 76 ? 0.981 -0.557 4.815 1.00 94.50 76 LEU A CA 1
ATOM 555 C C . LEU A 1 76 ? 0.777 0.729 5.629 1.00 94.50 76 LEU A C 1
ATOM 557 O O . LEU A 1 76 ? 1.382 1.754 5.320 1.00 94.50 76 LEU A O 1
ATOM 561 N N . MET A 1 77 ? -0.033 0.672 6.683 1.00 94.12 77 MET A N 1
ATOM 562 C CA . MET A 1 77 ? -0.346 1.796 7.565 1.00 94.12 77 MET A CA 1
ATOM 563 C C . MET A 1 77 ? 0.855 2.143 8.445 1.00 94.12 77 MET A C 1
ATOM 565 O O . MET A 1 77 ? 1.235 3.309 8.542 1.00 94.12 77 MET A O 1
ATOM 569 N N . LYS A 1 78 ? 1.555 1.139 8.989 1.00 93.31 78 LYS A N 1
ATOM 570 C CA . LYS A 1 78 ? 2.859 1.339 9.656 1.00 93.31 78 LYS A CA 1
ATOM 571 C C . LYS A 1 78 ? 3.923 1.924 8.729 1.00 93.31 78 LYS A C 1
ATOM 573 O O . LYS A 1 78 ? 4.764 2.711 9.161 1.00 93.31 78 LYS A O 1
ATOM 578 N N . TYR A 1 79 ? 3.915 1.548 7.454 1.00 93.06 79 TYR A N 1
ATOM 579 C CA . TYR A 1 79 ? 4.790 2.144 6.453 1.00 93.06 79 TYR A CA 1
ATOM 580 C C . TYR A 1 79 ? 4.429 3.607 6.169 1.00 93.06 79 TYR A C 1
ATOM 582 O O . TYR A 1 79 ? 5.328 4.445 6.132 1.00 93.06 79 TYR A O 1
ATOM 590 N N . ALA A 1 80 ? 3.138 3.921 6.024 1.00 92.75 80 ALA A N 1
ATOM 591 C CA . ALA A 1 80 ? 2.648 5.286 5.842 1.00 92.75 80 ALA A CA 1
ATOM 592 C C . ALA A 1 80 ? 3.056 6.191 7.015 1.00 92.75 80 ALA A C 1
ATOM 594 O O . ALA A 1 80 ? 3.624 7.256 6.792 1.00 92.75 80 ALA A O 1
ATOM 595 N N . ASN A 1 81 ? 2.874 5.718 8.251 1.00 91.31 81 ASN A N 1
ATOM 596 C CA . ASN A 1 81 ? 3.245 6.446 9.468 1.00 91.31 81 ASN A CA 1
ATOM 597 C C . ASN A 1 81 ? 4.755 6.683 9.627 1.00 91.31 81 ASN A C 1
ATOM 599 O O . ASN A 1 81 ? 5.138 7.557 10.385 1.00 91.31 81 ASN A O 1
ATOM 603 N N . ARG A 1 82 ? 5.623 5.901 8.969 1.00 90.38 82 ARG A N 1
ATOM 604 C CA . ARG A 1 82 ? 7.080 6.154 8.966 1.00 90.38 82 ARG A CA 1
ATOM 605 C C . ARG A 1 82 ? 7.520 7.140 7.889 1.00 90.38 82 ARG A C 1
ATOM 607 O O . ARG A 1 82 ? 8.665 7.580 7.908 1.00 90.38 82 ARG A O 1
ATOM 614 N N . ARG A 1 83 ? 6.662 7.383 6.899 1.00 82.19 83 ARG A N 1
ATOM 615 C CA . ARG A 1 83 ? 6.923 8.289 5.777 1.00 82.19 83 ARG A CA 1
ATOM 616 C C . ARG A 1 83 ? 6.418 9.707 6.010 1.00 82.19 83 ARG A C 1
ATOM 618 O O . ARG A 1 83 ? 6.938 10.607 5.356 1.00 82.19 83 ARG A O 1
ATOM 625 N N . GLY A 1 84 ? 5.400 9.868 6.853 1.00 63.19 84 GLY A N 1
ATOM 626 C CA . GLY A 1 84 ? 4.914 11.159 7.350 1.00 63.19 84 GLY A CA 1
ATOM 627 C C . GLY A 1 84 ? 5.500 11.475 8.714 1.00 63.19 84 GLY A C 1
ATOM 628 O O . GLY A 1 84 ? 5.525 12.678 9.043 1.00 63.19 84 GLY A O 1
#

Secondary structure (DSSP, 8-state):
--PPPP-PPPHHHHHHHHHHHTT-----HHHHHHHHHHHHHHHHHHHHHTTSSS-HHHHHHHIIIII---GGG--HHHHHHHH-

Sequence (84 aa):
MYDGRQETLNPAVVALVPLAHARSGEIGPATIVDRLMGVMIAEARRCLEEGVIKSPDDVDFALLSGAGFPAFRGGLMKYANRRG

Radius of gyration: 17.96 Å; chains: 1; bounding box: 29×46×41 Å